Protein AF-A0A2G9NGY8-F1 (afdb_monomer_lite)

Structure (mmCIF, N/CA/C/O backbone):
data_AF-A0A2G9NGY8-F1
#
_entry.id   AF-A0A2G9NGY8-F1
#
loop_
_atom_site.group_PDB
_atom_site.id
_atom_site.type_symbol
_atom_site.label_atom_id
_atom_site.label_alt_id
_atom_site.label_comp_id
_atom_site.label_asym_id
_atom_site.label_entity_id
_atom_site.label_seq_id
_atom_site.pdbx_PDB_ins_code
_atom_site.Cartn_x
_atom_site.Cartn_y
_atom_site.Cartn_z
_atom_site.occupancy
_atom_site.B_iso_or_equiv
_atom_site.auth_seq_id
_atom_site.auth_comp_id
_atom_site.auth_asym_id
_atom_site.auth_atom_id
_atom_site.pdbx_PDB_model_num
ATOM 1 N N . MET A 1 1 ? -10.998 -7.642 28.944 1.00 43.34 1 MET A N 1
ATOM 2 C CA . MET A 1 1 ? -10.371 -6.304 28.876 1.00 43.34 1 MET A CA 1
ATOM 3 C C . MET A 1 1 ? -11.085 -5.524 27.777 1.00 43.34 1 MET A C 1
ATOM 5 O O . MET A 1 1 ? -10.954 -5.879 26.613 1.00 43.34 1 MET A O 1
ATOM 9 N N . ALA A 1 2 ? -11.974 -4.592 28.132 1.00 53.53 2 ALA A N 1
ATOM 10 C CA . ALA A 1 2 ? -12.794 -3.889 27.147 1.00 53.53 2 ALA A CA 1
ATOM 11 C C . ALA A 1 2 ? -11.943 -2.829 26.438 1.00 53.53 2 ALA A C 1
ATOM 13 O O . ALA A 1 2 ? -11.563 -1.826 27.033 1.00 53.53 2 ALA A O 1
ATOM 14 N N . ILE A 1 3 ? -11.616 -3.076 25.171 1.00 64.31 3 ILE A N 1
ATOM 15 C CA . ILE A 1 3 ? -10.955 -2.092 24.317 1.00 64.31 3 ILE A CA 1
ATOM 16 C C . ILE A 1 3 ? -11.922 -0.916 24.131 1.00 64.31 3 ILE A C 1
ATOM 18 O O . ILE A 1 3 ? -13.028 -1.101 23.616 1.00 64.31 3 ILE A O 1
ATOM 22 N N . SER A 1 4 ? -11.518 0.283 24.561 1.00 78.44 4 SER A N 1
ATOM 23 C CA . SER A 1 4 ? -12.341 1.487 24.435 1.00 78.44 4 SER A CA 1
ATOM 24 C C . SER A 1 4 ? -12.608 1.807 22.958 1.00 78.44 4 SER A C 1
ATOM 26 O O . SER A 1 4 ? -11.782 1.540 22.079 1.00 78.44 4 SER A O 1
ATOM 28 N N . LYS A 1 5 ? -13.778 2.390 22.660 1.00 76.44 5 LYS A N 1
ATOM 29 C CA . LYS A 1 5 ? -14.135 2.823 21.294 1.00 76.44 5 LYS A CA 1
ATOM 30 C C . LYS A 1 5 ? -13.067 3.737 20.680 1.00 76.44 5 LYS A C 1
ATOM 32 O O . LYS A 1 5 ? -12.813 3.656 19.481 1.00 76.44 5 LYS A O 1
ATOM 37 N N . GLU A 1 6 ? -12.417 4.555 21.504 1.00 79.88 6 GLU A N 1
ATOM 38 C CA . GLU A 1 6 ? -11.325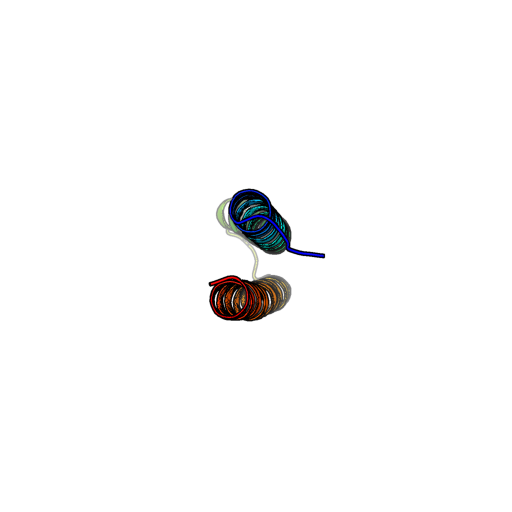 5.433 21.081 1.00 79.88 6 GLU A CA 1
ATOM 39 C C . GLU A 1 6 ? -10.091 4.648 20.633 1.00 79.88 6 GLU A C 1
ATOM 41 O O . GLU A 1 6 ? -9.561 4.907 19.553 1.00 79.88 6 GLU A O 1
ATOM 46 N N . PHE A 1 7 ? -9.685 3.618 21.381 1.00 83.00 7 PHE A N 1
ATOM 47 C CA . PHE A 1 7 ? -8.550 2.7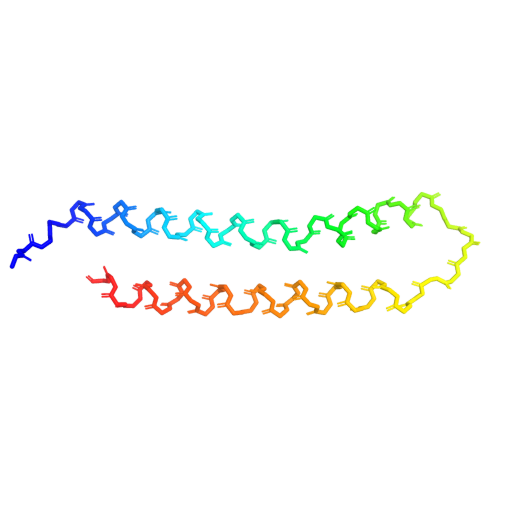82 20.991 1.00 83.00 7 PHE A CA 1
ATOM 48 C C . PHE A 1 7 ? -8.802 2.071 19.656 1.00 83.00 7 PHE A C 1
ATOM 50 O O . PHE A 1 7 ? -7.933 2.075 18.787 1.00 83.00 7 PHE A O 1
ATOM 57 N N . LYS A 1 8 ? -10.013 1.536 19.430 1.00 78.62 8 LYS A N 1
ATOM 58 C CA . LYS A 1 8 ? -10.379 0.948 18.125 1.00 78.62 8 LYS A CA 1
ATOM 59 C C . LYS A 1 8 ? -10.282 1.966 16.983 1.00 78.62 8 LYS A C 1
ATOM 61 O O . LYS A 1 8 ? -9.811 1.623 15.898 1.00 78.62 8 LYS A O 1
ATOM 66 N N . LYS A 1 9 ? -10.709 3.213 17.217 1.00 80.94 9 LYS A N 1
ATOM 67 C CA . LYS A 1 9 ? -10.645 4.297 16.224 1.00 80.94 9 LYS A CA 1
ATOM 68 C C . LYS A 1 9 ? -9.197 4.633 15.862 1.00 80.94 9 LYS A C 1
ATOM 70 O O . LYS A 1 9 ? -8.870 4.664 14.677 1.00 80.94 9 LYS A O 1
ATOM 75 N N . HIS A 1 10 ? -8.330 4.824 16.854 1.00 85.19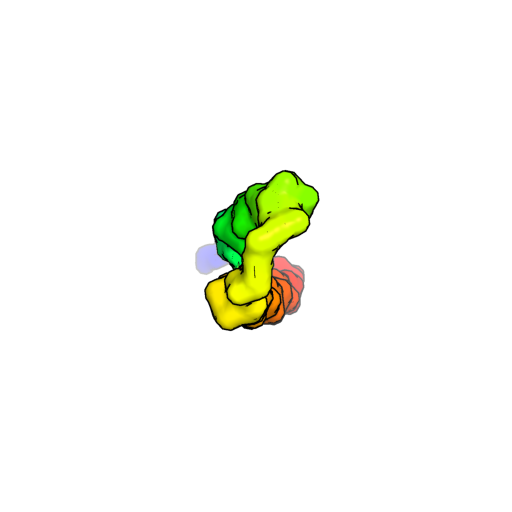 10 HIS A N 1
ATOM 76 C CA . HIS A 1 10 ? -6.913 5.112 16.619 1.00 85.19 10 HIS A CA 1
ATOM 77 C C . HIS A 1 10 ? -6.181 3.938 15.962 1.00 85.19 10 HIS A C 1
ATOM 79 O O . HIS A 1 10 ? -5.427 4.150 15.013 1.00 85.19 10 HIS A O 1
ATOM 85 N N . LEU A 1 11 ? -6.474 2.704 16.381 1.00 85.25 11 LEU A N 1
ATOM 86 C CA . LEU A 1 11 ? -5.917 1.495 15.774 1.00 85.25 11 LEU A CA 1
ATOM 87 C C . LEU A 1 11 ? -6.283 1.393 14.286 1.00 85.25 11 LEU A C 1
ATOM 89 O O . LEU A 1 11 ? -5.426 1.096 13.458 1.00 85.25 11 LEU A O 1
ATOM 93 N N . ARG A 1 12 ? -7.536 1.696 13.924 1.00 81.25 12 ARG A N 1
ATOM 94 C CA . ARG A 1 12 ? -7.996 1.682 12.528 1.00 81.25 12 ARG A CA 1
ATOM 95 C C . ARG A 1 12 ? -7.307 2.748 11.676 1.00 81.25 12 ARG A C 1
ATOM 97 O O . ARG A 1 12 ? -6.930 2.458 10.542 1.00 81.25 12 ARG A O 1
ATOM 104 N N . ILE A 1 13 ? -7.143 3.960 12.208 1.00 85.19 13 ILE A N 1
ATOM 105 C CA . ILE A 1 13 ? -6.437 5.048 11.515 1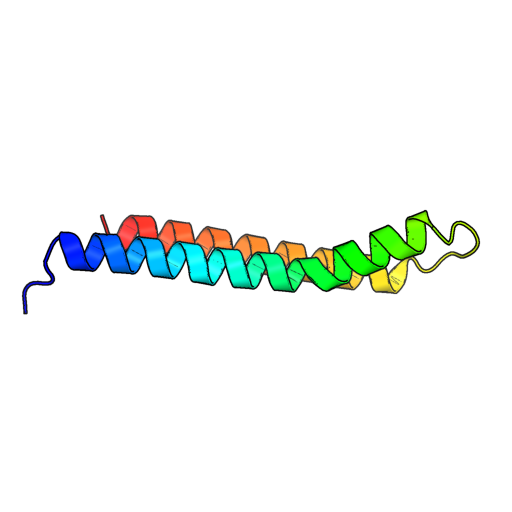.00 85.19 13 ILE A CA 1
ATOM 106 C C . ILE A 1 13 ? -4.971 4.660 11.297 1.00 85.19 13 ILE A C 1
ATOM 108 O O . ILE A 1 13 ? -4.487 4.756 10.172 1.00 85.19 13 ILE A O 1
ATOM 112 N N . GLY A 1 14 ? -4.301 4.141 12.332 1.00 85.12 14 GLY A N 1
ATOM 113 C CA . GLY A 1 14 ? -2.914 3.679 12.245 1.00 85.12 14 GLY A CA 1
ATOM 114 C C . GLY A 1 14 ? -2.726 2.551 11.228 1.00 85.12 14 GLY A C 1
ATOM 115 O O . GLY A 1 14 ? -1.834 2.629 10.390 1.00 85.12 14 GLY A O 1
ATOM 116 N N . LEU A 1 15 ? -3.611 1.549 11.230 1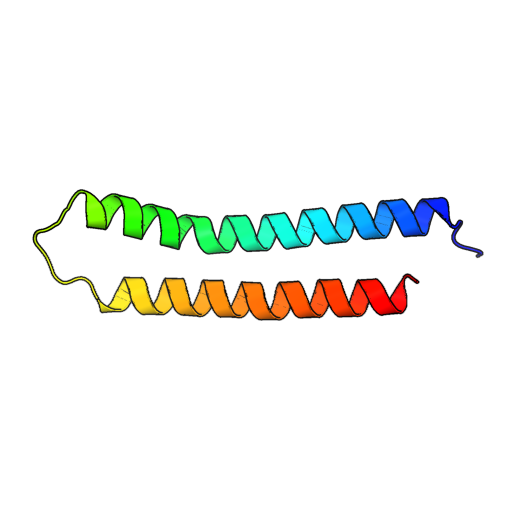.00 84.88 15 LEU A N 1
ATOM 117 C CA . LEU A 1 15 ? -3.601 0.461 10.243 1.00 84.88 15 LEU A CA 1
ATOM 118 C C . LEU A 1 15 ? -3.809 0.970 8.815 1.00 84.88 15 LEU A C 1
ATOM 120 O O . LEU A 1 15 ? -3.107 0.549 7.902 1.00 84.88 15 LEU A O 1
ATOM 124 N N . THR A 1 16 ? -4.749 1.894 8.619 1.00 84.25 16 THR A N 1
ATOM 125 C CA . THR A 1 16 ? -5.021 2.462 7.291 1.00 84.25 16 THR A CA 1
ATOM 126 C C . THR A 1 16 ? -3.813 3.248 6.780 1.00 84.25 16 THR A C 1
ATOM 128 O O . THR A 1 16 ? -3.430 3.090 5.624 1.00 84.25 16 THR A O 1
ATOM 131 N N . ALA A 1 17 ? -3.174 4.041 7.646 1.00 82.69 17 ALA A N 1
ATOM 132 C CA . ALA A 1 17 ? -1.966 4.788 7.308 1.00 82.69 17 ALA A CA 1
ATOM 133 C C . ALA A 1 17 ? -0.777 3.862 7.003 1.00 82.69 17 ALA A C 1
ATOM 135 O O . ALA A 1 17 ? -0.086 4.070 6.010 1.00 82.69 17 ALA A O 1
ATOM 136 N N . ALA A 1 18 ? -0.574 2.811 7.804 1.00 83.62 18 ALA A N 1
ATOM 137 C CA . ALA A 1 18 ? 0.490 1.832 7.587 1.00 83.62 18 ALA A CA 1
ATOM 138 C C . ALA A 1 18 ? 0.319 1.086 6.255 1.00 83.62 18 ALA A C 1
ATOM 140 O O . ALA A 1 18 ? 1.275 0.952 5.494 1.00 83.62 18 ALA A O 1
ATOM 141 N N . VAL A 1 19 ? -0.902 0.651 5.929 1.00 86.06 19 VAL A N 1
ATOM 142 C CA . VAL A 1 19 ? -1.172 -0.010 4.643 1.00 86.06 19 VAL A CA 1
ATOM 143 C C . VAL A 1 19 ? -1.029 0.973 3.478 1.00 86.06 19 VAL A C 1
ATOM 145 O O . VAL A 1 19 ? -0.420 0.628 2.468 1.00 86.06 19 VAL A O 1
ATOM 148 N N . GLY A 1 20 ? -1.521 2.207 3.619 1.00 82.56 20 GLY A N 1
ATOM 149 C CA . GLY A 1 20 ? -1.330 3.254 2.612 1.00 82.56 20 GLY A CA 1
ATOM 150 C C . GLY A 1 20 ? 0.149 3.550 2.344 1.00 82.56 20 GLY A C 1
ATOM 151 O O . GLY A 1 20 ? 0.546 3.691 1.190 1.00 82.56 20 GLY A O 1
ATOM 152 N N . PHE A 1 21 ? 0.976 3.557 3.391 1.00 84.00 21 PHE A N 1
ATOM 153 C CA . PHE A 1 21 ? 2.423 3.721 3.275 1.00 84.00 21 PHE A CA 1
ATOM 154 C C . PHE A 1 21 ? 3.081 2.559 2.518 1.00 84.00 21 PHE A C 1
ATOM 156 O O . PHE A 1 21 ? 3.853 2.800 1.596 1.00 84.00 21 PHE A O 1
ATOM 163 N N . VAL A 1 22 ? 2.735 1.306 2.840 1.00 84.50 22 VAL A N 1
ATOM 164 C CA . VAL A 1 22 ? 3.262 0.125 2.126 1.00 84.50 22 VAL A CA 1
ATOM 165 C C . VAL A 1 22 ? 2.912 0.171 0.638 1.00 84.50 22 VAL A C 1
ATOM 167 O O . VAL A 1 22 ? 3.761 -0.117 -0.204 1.00 84.50 22 VAL A O 1
ATOM 170 N N . ILE A 1 23 ? 1.685 0.577 0.303 1.00 84.00 23 ILE A N 1
ATOM 171 C CA . ILE A 1 23 ? 1.260 0.743 -1.090 1.00 84.00 23 ILE A CA 1
ATOM 172 C C . ILE A 1 23 ? 2.076 1.851 -1.767 1.00 84.00 23 ILE A C 1
ATOM 174 O O . ILE A 1 23 ? 2.605 1.632 -2.853 1.00 84.00 23 ILE A O 1
ATOM 178 N N . ALA A 1 24 ? 2.226 3.015 -1.131 1.00 80.88 24 ALA A N 1
ATOM 179 C CA . ALA A 1 24 ? 2.998 4.125 -1.691 1.00 80.88 24 ALA A CA 1
ATOM 180 C C . ALA A 1 24 ? 4.458 3.731 -1.981 1.00 80.88 24 ALA A C 1
ATOM 182 O O . ALA A 1 24 ? 4.973 4.032 -3.057 1.00 80.88 24 ALA A O 1
ATOM 183 N N . VAL A 1 25 ? 5.096 3.000 -1.062 1.00 83.38 25 VAL A N 1
ATOM 184 C CA . VAL A 1 25 ? 6.462 2.485 -1.243 1.00 83.38 25 VAL A CA 1
ATOM 185 C C . VAL A 1 25 ? 6.526 1.467 -2.384 1.00 83.38 25 VAL A C 1
ATOM 187 O O . VAL A 1 25 ? 7.417 1.554 -3.223 1.00 83.38 25 VAL A O 1
ATOM 190 N N . ALA A 1 26 ? 5.563 0.546 -2.484 1.00 83.56 26 ALA A N 1
ATOM 191 C CA . ALA A 1 26 ? 5.524 -0.436 -3.573 1.00 83.56 26 ALA A CA 1
ATOM 192 C C . ALA A 1 26 ? 5.407 0.215 -4.966 1.00 83.56 26 ALA A C 1
ATOM 194 O O . ALA A 1 26 ? 5.927 -0.309 -5.950 1.00 83.56 26 ALA A O 1
ATOM 195 N N . TRP A 1 27 ? 4.749 1.372 -5.056 1.00 79.88 27 TRP A N 1
ATOM 196 C CA . TRP A 1 27 ? 4.624 2.133 -6.300 1.00 79.88 27 TRP A CA 1
ATOM 197 C C . TRP A 1 27 ? 5.811 3.054 -6.594 1.00 79.88 27 TRP A C 1
ATOM 199 O O . TRP A 1 27 ? 5.958 3.481 -7.740 1.00 79.88 27 TRP A O 1
ATOM 209 N N . GLN A 1 28 ? 6.664 3.346 -5.610 1.00 81.25 28 GLN A N 1
ATOM 210 C CA . GLN A 1 28 ? 7.766 4.299 -5.751 1.00 81.25 28 GLN A CA 1
ATOM 211 C C . GLN A 1 28 ? 8.708 3.927 -6.903 1.00 81.25 28 GLN A C 1
ATOM 213 O O . GLN A 1 28 ? 9.022 4.779 -7.733 1.00 81.25 28 GLN A O 1
ATOM 218 N N . GLU A 1 29 ? 9.120 2.659 -6.991 1.00 76.06 29 GLU A N 1
ATOM 219 C CA . GLU A 1 29 ? 10.000 2.185 -8.067 1.00 76.06 29 GLU A CA 1
ATOM 220 C C . GLU A 1 29 ? 9.318 2.239 -9.434 1.00 76.06 29 GLU A C 1
ATOM 222 O O . GLU A 1 29 ? 9.919 2.702 -10.400 1.00 76.06 29 GLU A O 1
ATOM 227 N N . SER A 1 30 ? 8.049 1.828 -9.517 1.00 75.25 30 SER A N 1
ATOM 228 C CA . SER A 1 30 ? 7.291 1.891 -10.771 1.00 75.25 30 SER A CA 1
ATOM 229 C C . SER A 1 30 ? 7.187 3.331 -11.272 1.00 75.25 30 SER A C 1
ATOM 231 O O . SER A 1 30 ? 7.486 3.599 -12.431 1.00 75.25 30 SER A O 1
ATOM 233 N N . ILE A 1 31 ? 6.824 4.274 -10.398 1.00 75.38 31 ILE A N 1
ATOM 234 C CA . ILE A 1 31 ? 6.692 5.695 -10.749 1.00 75.38 31 ILE A CA 1
ATOM 235 C C . ILE A 1 31 ? 8.046 6.282 -11.159 1.00 75.38 31 ILE A C 1
ATOM 237 O O . ILE A 1 31 ? 8.111 6.982 -12.165 1.00 75.38 31 ILE A O 1
ATOM 241 N N . MET A 1 32 ? 9.123 5.976 -10.430 1.00 73.81 32 MET A N 1
ATOM 242 C CA . MET A 1 32 ? 10.482 6.405 -10.783 1.00 73.81 32 MET A CA 1
ATOM 243 C C . MET A 1 32 ? 10.879 5.916 -12.178 1.00 73.81 32 MET A C 1
ATOM 245 O O . MET A 1 32 ? 11.332 6.711 -12.998 1.00 73.81 32 MET A O 1
ATOM 249 N N . ILE A 1 33 ? 10.662 4.633 -12.476 1.00 70.00 33 ILE A N 1
ATOM 250 C CA . ILE A 1 33 ? 10.981 4.056 -13.786 1.00 70.00 33 ILE A CA 1
ATOM 251 C C . ILE A 1 33 ? 10.125 4.700 -14.881 1.00 70.00 33 ILE A C 1
ATOM 253 O O . ILE A 1 33 ? 10.682 5.134 -15.880 1.00 70.00 33 ILE A O 1
ATOM 257 N N . TYR A 1 34 ? 8.811 4.852 -14.685 1.00 67.38 34 TYR A N 1
ATOM 258 C CA . TYR A 1 34 ? 7.941 5.529 -15.658 1.00 67.38 34 TYR A CA 1
ATOM 259 C C . TYR A 1 34 ? 8.343 6.988 -15.898 1.00 67.38 34 TYR A C 1
ATOM 261 O O . TYR A 1 34 ? 8.308 7.452 -17.034 1.00 67.38 34 TYR A O 1
ATOM 269 N N . MET A 1 35 ? 8.729 7.719 -14.850 1.00 67.00 35 MET A N 1
ATOM 270 C CA . MET A 1 35 ? 9.176 9.109 -14.975 1.00 67.00 35 MET A CA 1
ATOM 271 C C . MET A 1 35 ? 10.525 9.211 -15.686 1.00 67.00 35 MET A C 1
ATOM 273 O O . MET A 1 35 ? 10.736 10.157 -16.437 1.00 67.00 35 MET A O 1
ATOM 277 N N . THR A 1 36 ? 11.411 8.231 -15.499 1.00 63.69 36 THR A N 1
ATOM 278 C CA . THR A 1 36 ? 12.715 8.192 -16.176 1.00 63.69 36 THR A CA 1
ATOM 279 C C . THR A 1 36 ? 12.557 7.752 -17.640 1.00 63.69 36 THR A C 1
ATOM 281 O O . THR A 1 36 ? 13.132 8.376 -18.519 1.00 63.69 36 THR A O 1
ATOM 284 N N . ASP A 1 37 ? 11.681 6.785 -17.936 1.00 60.62 37 ASP A N 1
ATOM 285 C CA . ASP A 1 37 ? 11.364 6.287 -19.291 1.00 60.62 37 ASP A CA 1
ATOM 286 C C . ASP A 1 37 ? 10.593 7.320 -20.143 1.00 60.62 37 ASP A C 1
ATOM 288 O O . ASP A 1 37 ? 10.818 7.465 -21.345 1.00 60.62 37 ASP A O 1
ATOM 292 N N . LEU A 1 38 ? 9.724 8.130 -19.520 1.00 57.34 38 LEU A N 1
ATOM 293 C CA . LEU A 1 38 ? 9.088 9.279 -20.181 1.00 57.34 38 LEU A CA 1
ATOM 294 C C . LEU A 1 38 ? 10.098 10.366 -20.579 1.00 57.34 38 LEU A C 1
ATOM 296 O O . LEU A 1 38 ? 9.853 11.086 -21.552 1.00 57.34 38 LEU A O 1
ATOM 300 N N . VAL A 1 39 ? 11.209 10.474 -19.846 1.00 54.28 39 VAL A N 1
ATOM 301 C CA . VAL A 1 39 ? 12.332 11.373 -20.149 1.00 54.28 39 VAL A CA 1
ATOM 302 C C . VAL A 1 39 ? 13.289 10.729 -21.166 1.00 54.28 39 VAL A C 1
ATOM 304 O O . VAL A 1 39 ? 13.812 11.427 -22.033 1.00 54.28 39 VAL A O 1
ATOM 307 N N . GLU A 1 40 ? 13.449 9.405 -21.142 1.00 48.31 40 GLU A N 1
ATOM 308 C CA . GLU A 1 40 ? 14.351 8.621 -21.998 1.00 48.31 40 GLU A CA 1
ATOM 309 C C . GLU A 1 40 ? 13.643 7.926 -23.176 1.00 48.31 40 GLU A C 1
ATOM 311 O O . GLU A 1 40 ? 13.931 6.770 -23.476 1.00 48.31 40 GLU A O 1
ATOM 316 N N . LYS A 1 41 ? 12.747 8.604 -23.907 1.00 47.31 41 LYS A N 1
ATOM 317 C CA . LYS A 1 41 ? 12.100 8.063 -25.126 1.00 47.31 41 LYS A CA 1
ATOM 318 C C . LYS A 1 41 ? 13.083 7.722 -26.271 1.00 47.31 41 LYS A C 1
ATOM 320 O O . LYS A 1 41 ? 13.019 8.330 -27.335 1.00 47.31 41 LYS A O 1
ATOM 325 N N . THR A 1 42 ? 13.945 6.719 -26.092 1.00 49.25 42 THR A N 1
ATOM 326 C CA . THR A 1 42 ? 14.774 6.061 -27.113 1.00 49.25 42 THR A CA 1
ATOM 327 C C . THR A 1 42 ? 15.211 4.628 -26.738 1.00 49.25 42 THR A C 1
ATOM 329 O O . THR A 1 42 ? 16.276 4.217 -27.176 1.00 49.25 42 THR A O 1
ATOM 332 N N . THR A 1 43 ? 14.479 3.787 -25.985 1.00 50.53 43 THR A N 1
ATOM 333 C CA . THR A 1 43 ? 14.748 2.315 -26.040 1.00 50.53 43 THR A CA 1
ATOM 334 C C . THR A 1 43 ? 13.612 1.437 -25.481 1.00 50.53 43 THR A C 1
ATOM 336 O O . THR A 1 43 ? 12.866 1.885 -24.618 1.00 50.53 43 THR A O 1
ATOM 339 N N . PRO A 1 44 ? 13.441 0.176 -25.944 1.00 55.88 44 PRO A N 1
ATOM 340 C CA . PRO A 1 44 ? 12.361 -0.700 -25.505 1.00 55.88 44 PRO A CA 1
ATOM 341 C C . PRO A 1 44 ? 12.801 -1.529 -24.286 1.00 55.88 44 PRO A C 1
ATOM 343 O O . PRO A 1 44 ? 13.451 -2.564 -24.423 1.00 55.88 44 PRO A O 1
ATOM 346 N N . LEU A 1 45 ? 12.425 -1.095 -23.081 1.00 58.72 45 LEU A N 1
ATOM 347 C CA . LEU A 1 45 ? 12.663 -1.803 -21.808 1.00 58.72 45 LEU A CA 1
ATOM 348 C C . LEU A 1 45 ? 11.356 -2.366 -21.215 1.00 58.72 45 LEU A C 1
ATOM 350 O O . LEU A 1 45 ? 11.052 -2.251 -20.030 1.00 58.72 45 LEU A O 1
ATOM 354 N N . THR A 1 46 ? 10.558 -3.015 -22.063 1.00 61.47 46 THR A N 1
ATOM 355 C CA . THR A 1 46 ? 9.172 -3.418 -21.767 1.00 61.47 46 THR A CA 1
ATOM 356 C C . THR A 1 46 ? 9.040 -4.515 -20.695 1.00 61.47 46 THR A C 1
ATOM 358 O O . THR A 1 46 ? 7.981 -4.649 -20.087 1.00 61.47 46 THR A O 1
ATOM 361 N N . SER A 1 47 ? 10.092 -5.286 -20.399 1.00 59.09 47 SER A N 1
ATOM 362 C CA . SER A 1 47 ? 10.000 -6.435 -19.480 1.00 59.09 47 SER A CA 1
ATOM 363 C C . SER A 1 47 ? 10.098 -6.070 -17.993 1.00 59.09 47 SER A C 1
ATOM 365 O O . SER A 1 47 ? 9.339 -6.605 -17.186 1.00 59.09 47 SER A O 1
ATOM 367 N N . LYS A 1 48 ? 10.982 -5.139 -17.601 1.00 62.31 48 LYS A N 1
ATOM 368 C CA . LYS A 1 48 ? 11.120 -4.721 -16.189 1.00 62.31 48 LYS A CA 1
ATOM 369 C C . LYS A 1 48 ? 9.911 -3.920 -15.704 1.00 62.31 48 LYS A C 1
ATOM 371 O O . LYS A 1 48 ? 9.438 -4.145 -14.596 1.00 62.31 48 LYS A O 1
ATOM 376 N N . ILE A 1 49 ? 9.373 -3.049 -16.557 1.00 65.88 49 ILE A N 1
ATOM 377 C CA . ILE A 1 49 ? 8.227 -2.189 -16.230 1.00 65.88 49 ILE A CA 1
ATOM 378 C C . ILE A 1 49 ? 6.978 -3.025 -15.925 1.00 65.88 49 ILE A C 1
ATOM 380 O O . ILE A 1 49 ? 6.266 -2.751 -14.956 1.00 65.88 49 ILE A O 1
ATOM 384 N N . GLN A 1 50 ? 6.726 -4.070 -16.720 1.00 63.62 50 GLN A N 1
ATOM 385 C CA . GLN A 1 50 ? 5.569 -4.944 -16.527 1.00 63.62 50 GLN A CA 1
ATOM 386 C C . GLN A 1 50 ? 5.634 -5.688 -15.191 1.00 63.62 50 GLN A C 1
ATOM 388 O O . GLN A 1 50 ? 4.646 -5.703 -14.462 1.00 63.62 50 GLN A O 1
ATOM 393 N N . ILE A 1 51 ? 6.794 -6.247 -14.830 1.00 63.19 51 ILE A N 1
ATOM 394 C CA . ILE A 1 51 ? 6.942 -7.023 -13.590 1.00 63.19 51 ILE A CA 1
ATOM 395 C C . ILE A 1 51 ? 6.747 -6.129 -12.354 1.00 63.19 51 ILE A C 1
ATOM 397 O O . ILE A 1 51 ? 5.977 -6.497 -11.465 1.00 63.19 51 ILE A O 1
ATOM 401 N N . THR A 1 52 ? 7.369 -4.944 -12.312 1.00 69.12 52 THR A N 1
ATOM 402 C CA . THR A 1 52 ? 7.246 -4.019 -11.167 1.00 69.12 52 THR A CA 1
ATOM 403 C C . THR A 1 52 ? 5.837 -3.427 -11.049 1.00 69.12 52 THR A C 1
ATOM 405 O O . THR A 1 52 ? 5.310 -3.278 -9.948 1.00 69.12 52 THR A O 1
ATOM 408 N N . SER A 1 53 ? 5.167 -3.165 -12.176 1.00 72.12 53 SER A N 1
ATOM 409 C CA . SER A 1 53 ? 3.784 -2.669 -12.162 1.00 72.12 53 SER A CA 1
ATOM 410 C C . SER A 1 53 ? 2.798 -3.744 -11.687 1.00 72.12 53 SER A C 1
ATOM 412 O O . SER A 1 53 ? 1.896 -3.462 -10.898 1.00 72.12 53 SER A O 1
ATOM 414 N N . ILE A 1 54 ? 2.971 -4.994 -12.132 1.00 72.19 54 ILE A N 1
ATOM 415 C CA . ILE A 1 54 ? 2.111 -6.119 -11.735 1.00 72.19 54 ILE A CA 1
ATOM 416 C C . ILE A 1 54 ? 2.299 -6.453 -10.249 1.00 72.19 54 ILE A C 1
ATOM 418 O O . ILE A 1 54 ? 1.311 -6.708 -9.551 1.00 72.19 54 ILE A O 1
ATOM 422 N N . SER A 1 55 ? 3.531 -6.415 -9.730 1.00 69.88 55 SER A N 1
ATOM 423 C CA . SER A 1 55 ? 3.780 -6.633 -8.300 1.00 69.88 55 SER A CA 1
ATOM 424 C C . SER A 1 55 ? 3.165 -5.518 -7.444 1.00 69.88 55 SER A C 1
ATOM 426 O O . SER A 1 55 ? 2.479 -5.821 -6.465 1.00 69.88 55 SER A O 1
ATOM 428 N N . ALA A 1 56 ? 3.295 -4.250 -7.853 1.00 75.69 56 ALA A N 1
ATOM 429 C CA . ALA A 1 56 ? 2.680 -3.111 -7.169 1.00 75.69 56 ALA A CA 1
ATOM 430 C C . ALA A 1 56 ? 1.141 -3.194 -7.163 1.00 75.69 56 ALA A C 1
ATOM 432 O O . ALA A 1 56 ? 0.507 -2.979 -6.124 1.00 75.69 56 ALA A O 1
ATOM 433 N N . LEU A 1 57 ? 0.526 -3.585 -8.285 1.00 77.69 57 LEU A N 1
ATOM 434 C CA . LEU A 1 57 ? -0.919 -3.834 -8.374 1.00 77.69 57 LEU A CA 1
ATOM 435 C C . LEU A 1 57 ? -1.362 -4.972 -7.448 1.00 77.69 57 LEU A C 1
ATOM 437 O O . LEU A 1 57 ? -2.377 -4.850 -6.761 1.00 77.69 57 LEU A O 1
ATOM 441 N N . THR A 1 58 ? -0.576 -6.044 -7.376 1.00 74.50 58 THR A N 1
ATOM 442 C CA . THR A 1 58 ? -0.849 -7.192 -6.501 1.00 74.50 58 THR A CA 1
ATOM 443 C C . THR A 1 58 ? -0.792 -6.785 -5.026 1.00 74.50 58 THR A C 1
ATOM 445 O O . THR A 1 58 ? -1.726 -7.062 -4.272 1.00 74.50 58 THR A O 1
ATOM 448 N N . ILE A 1 59 ? 0.247 -6.050 -4.615 1.00 79.25 59 ILE A N 1
ATOM 449 C CA . ILE A 1 59 ? 0.384 -5.511 -3.250 1.00 79.25 59 ILE A CA 1
ATOM 450 C C . ILE A 1 59 ? -0.786 -4.576 -2.916 1.00 79.25 59 ILE A C 1
ATOM 452 O O . ILE A 1 59 ? -1.351 -4.656 -1.825 1.00 79.25 59 ILE A O 1
ATOM 456 N N . THR A 1 60 ? -1.197 -3.735 -3.867 1.00 81.31 60 THR A N 1
ATOM 457 C CA . THR A 1 60 ? -2.338 -2.822 -3.701 1.00 81.31 60 THR A CA 1
ATOM 458 C C . THR A 1 60 ? -3.642 -3.590 -3.498 1.00 81.31 60 THR A C 1
ATOM 460 O O . THR A 1 60 ? -4.400 -3.281 -2.578 1.00 81.31 60 THR A O 1
ATOM 463 N N . PHE A 1 61 ? -3.890 -4.626 -4.301 1.00 80.00 61 PHE A N 1
ATOM 464 C CA . PHE A 1 61 ? -5.073 -5.476 -4.179 1.00 80.00 61 PHE A CA 1
ATOM 465 C C . PHE A 1 61 ? -5.157 -6.141 -2.797 1.00 80.00 61 PHE A C 1
ATOM 467 O O . PHE A 1 61 ? -6.177 -6.024 -2.112 1.00 80.00 61 PHE A O 1
ATOM 474 N N . PHE A 1 62 ? -4.065 -6.757 -2.333 1.00 79.88 62 PHE A N 1
ATOM 475 C CA . PHE A 1 62 ? -4.016 -7.364 -1.000 1.00 79.88 62 PHE A CA 1
ATOM 476 C C . PHE A 1 62 ? -4.126 -6.332 0.130 1.00 79.88 62 PHE A C 1
ATOM 478 O O . PHE A 1 62 ? -4.823 -6.579 1.117 1.00 79.88 62 PHE A O 1
ATOM 485 N N . GLY A 1 63 ? -3.504 -5.159 -0.016 1.00 79.75 63 GLY A N 1
ATOM 486 C CA . GLY A 1 63 ? -3.596 -4.068 0.955 1.00 79.75 63 GLY A CA 1
ATOM 487 C C . GLY A 1 63 ? -5.028 -3.552 1.124 1.00 79.75 63 GLY A C 1
ATOM 488 O O . GLY A 1 63 ? -5.511 -3.410 2.249 1.00 79.75 63 GLY A O 1
ATOM 489 N N . VAL A 1 64 ? -5.751 -3.351 0.019 1.00 82.38 64 VAL A N 1
ATOM 490 C CA . VAL A 1 64 ? -7.162 -2.934 0.052 1.00 82.38 64 VAL A CA 1
ATOM 491 C C . VAL A 1 64 ? -8.045 -4.009 0.692 1.00 82.38 64 VAL A C 1
ATOM 493 O O . VAL A 1 64 ? -8.888 -3.676 1.528 1.00 82.38 64 VAL A O 1
ATOM 496 N N . ILE A 1 65 ? -7.830 -5.293 0.376 1.00 84.31 65 ILE A N 1
ATOM 497 C CA . ILE A 1 65 ? -8.556 -6.407 1.012 1.00 84.31 65 ILE A CA 1
ATOM 498 C C . ILE A 1 65 ? -8.315 -6.432 2.525 1.00 84.31 65 ILE A C 1
ATOM 500 O O . ILE A 1 65 ? -9.270 -6.586 3.290 1.00 84.31 65 ILE A O 1
ATOM 504 N N . LEU A 1 66 ? -7.071 -6.235 2.969 1.00 82.56 66 LEU A N 1
ATOM 505 C CA . LEU A 1 66 ? -6.730 -6.156 4.390 1.00 82.56 66 LEU A CA 1
ATOM 506 C C . LEU A 1 66 ? -7.445 -4.992 5.078 1.00 82.56 66 LEU A C 1
ATOM 508 O O . LEU A 1 66 ? -8.096 -5.206 6.102 1.00 82.56 66 LEU A O 1
ATOM 512 N N . ILE A 1 67 ? -7.392 -3.782 4.508 1.00 80.81 67 ILE A N 1
ATOM 513 C CA . ILE A 1 67 ? -8.112 -2.615 5.048 1.00 80.81 67 ILE A CA 1
ATOM 514 C C . ILE A 1 67 ? -9.611 -2.910 5.134 1.00 80.81 67 ILE A C 1
ATOM 516 O O . ILE A 1 67 ? -10.246 -2.604 6.147 1.00 80.81 67 ILE A O 1
ATOM 520 N N . TRP A 1 68 ? -10.189 -3.520 4.099 1.00 81.00 68 TRP A N 1
ATOM 521 C CA . TRP A 1 68 ? -11.609 -3.853 4.067 1.00 81.00 68 TRP A CA 1
ATOM 522 C C . TRP A 1 68 ? -11.987 -4.893 5.132 1.00 81.00 68 TRP A C 1
ATOM 524 O O . TRP A 1 68 ? -12.984 -4.718 5.840 1.00 81.00 68 TRP A O 1
ATOM 534 N N . GLY A 1 69 ? -11.159 -5.925 5.316 1.00 82.19 69 GLY A N 1
ATOM 535 C CA . GLY A 1 69 ? -11.308 -6.927 6.372 1.00 82.19 69 GLY A CA 1
ATOM 536 C C . GLY A 1 69 ? -11.226 -6.312 7.770 1.00 82.19 69 GLY A C 1
ATOM 537 O O . GLY A 1 69 ? -12.149 -6.472 8.573 1.00 82.19 69 GLY A O 1
ATOM 538 N N . PHE A 1 70 ? -10.189 -5.517 8.043 1.00 77.81 70 PHE A N 1
ATOM 539 C CA . PHE A 1 70 ? -10.050 -4.798 9.314 1.00 77.81 70 PHE A CA 1
ATOM 540 C C . PHE A 1 70 ? -11.202 -3.824 9.557 1.00 77.81 70 PHE A C 1
ATOM 542 O O . PHE A 1 70 ? -11.711 -3.733 10.670 1.00 77.81 70 PHE A O 1
ATOM 549 N N . SER A 1 71 ? -11.667 -3.137 8.516 1.00 74.00 71 SER A N 1
ATOM 550 C CA . SER A 1 71 ? -12.826 -2.248 8.577 1.00 74.00 71 SER A CA 1
ATOM 551 C C . SER A 1 71 ? -14.118 -2.981 8.963 1.00 74.00 71 SER A C 1
ATOM 553 O O . SER A 1 71 ? -14.987 -2.375 9.592 1.00 74.00 71 SER A O 1
ATOM 555 N N . LYS A 1 72 ? -14.270 -4.262 8.599 1.00 75.38 72 LYS A N 1
ATOM 556 C CA . LYS A 1 72 ? -15.397 -5.101 9.035 1.00 75.38 72 LYS A CA 1
ATOM 557 C C . LYS A 1 72 ? -15.235 -5.609 10.468 1.00 75.38 72 LYS A C 1
ATOM 559 O O . LYS A 1 72 ? -16.219 -5.618 11.195 1.00 75.38 72 LYS A O 1
ATOM 564 N N . ILE A 1 73 ? -14.027 -6.007 10.867 1.00 74.56 73 ILE A N 1
ATOM 565 C CA . ILE A 1 73 ? -13.747 -6.574 12.201 1.00 74.56 73 ILE A CA 1
ATOM 566 C C . ILE A 1 73 ? -13.756 -5.493 13.298 1.00 74.56 73 ILE A C 1
ATOM 568 O O . ILE A 1 73 ? -14.148 -5.761 14.430 1.00 74.56 73 ILE A O 1
ATOM 572 N N . LEU A 1 74 ? -13.316 -4.273 12.973 1.00 63.97 74 LEU A N 1
ATOM 573 C CA . LEU A 1 74 ? -13.208 -3.150 13.914 1.00 63.97 74 LEU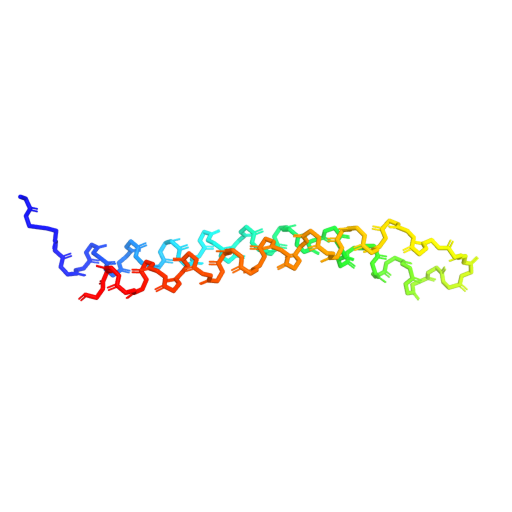 A CA 1
ATOM 574 C C . LEU A 1 74 ? -14.450 -2.241 13.960 1.00 63.97 74 LEU A C 1
ATOM 576 O O . LEU A 1 74 ? -14.416 -1.242 14.684 1.00 63.97 74 LEU A O 1
ATOM 580 N N . LYS A 1 75 ? -15.516 -2.553 13.206 1.00 54.06 75 LYS A N 1
ATOM 581 C CA . LYS A 1 75 ? -16.850 -1.975 13.459 1.00 54.06 75 LYS A CA 1
ATOM 582 C C . LYS A 1 75 ? -17.345 -2.379 14.852 1.00 54.06 75 LYS A C 1
ATOM 584 O O . LYS A 1 75 ? -18.021 -1.531 15.471 1.00 54.06 75 LYS A O 1
#

Foldseek 3Di:
DDDDLVNLVVVLVVLLVVLVVVLVVLCPVLVVVVVVCVVVVPDDPPPVNVVSVVVSVVSNVVSVVVSVVSVVVSD

Secondary structure (DSSP, 8-state):
----HHHHHHHHHHHHHHHHHHHHHHHHHHHHHHHHHHH--S---HHHHHHHHHHHHHHHHHHHHHHHHHHHHT-

pLDDT: mean 73.02, std 11.27, range [43.34, 86.06]

Sequence (75 aa):
MAISKEFKKHLRIGLTAAVGFVIAVAWQESIMIYMTDLVEKTTPLTSKIQITSISALTITFFGVILIWGFSKILK

Radius of gyration: 17.62 Å; chains: 1; bounding box: 32×19×56 Å